Protein AF-A0A9D2IL68-F1 (afdb_monomer)

Sequence (65 aa):
MERQERIAQIRKQLRNGDINRIAKRAGVSREWVSRVLQNRVVSEPVLKAAEAMLAERQSRPSEHS

Secondary structure (DSSP, 8-state):
--HHHHHHHHHHH--TTHHHHHHHHHTS-HHHHHHHHTTSS--HHHHHHHHHHHHHHHH---S--

InterPro domains:
  IPR010982 Lambda repressor-like, DNA-binding domain superfamily [G3DSA:1.10.260.40] (9-53)

Radius of gyration: 12.11 Å; Cα contacts (8 Å, |Δi|>4): 42; chains: 1; bounding box: 30×26×31 Å

Mean predicted aligned error: 5.56 Å

pLDDT: mean 84.06, std 11.56, range [43.19, 92.88]

Nearest PDB structures (foldseek):
  1jft-assembly1_A-2  TM=5.863E-01  e=1.363E-01  Escherichia coli
  1jh9-assembly1_A-2  TM=5.805E-01  e=1.859E-01  Escherichia coli
  1qpz-assembly1_A  TM=5.494E-01  e=1.543E-01  Escherichia coli
  2pue-assembly1_A  TM=5.498E-01  e=1.747E-01  Escherichia coli
  2jcg-assembly1_A-2  TM=5.229E-01  e=4.722E-01  Priestia megaterium

Solvent-accessible surface area (backbone atoms only — not comparable to full-atom values): 3897 Å² total; per-residue (Å²): 131,57,75,65,57,54,39,51,55,52,58,73,71,58,54,94,67,45,55,56,53,30,12,64,72,50,74,48,54,52,65,58,49,50,38,37,65,67,69,76,48,90,51,67,63,49,51,52,37,44,48,54,54,50,49,56,55,64,74,49,67,78,94,76,130

Organism: NCBI:txid2838766

Structure (mmCIF, N/CA/C/O backbone):
data_AF-A0A9D2IL68-F1
#
_entry.id   AF-A0A9D2IL68-F1
#
loop_
_atom_site.group_PDB
_atom_site.id
_atom_site.type_symbol
_atom_site.label_atom_id
_atom_site.label_alt_id
_atom_site.label_comp_id
_atom_site.label_asym_id
_atom_site.label_entity_id
_atom_site.label_seq_id
_atom_site.pdbx_PDB_ins_code
_atom_site.Cartn_x
_atom_site.Cartn_y
_atom_site.Cartn_z
_atom_site.occupancy
_atom_site.B_iso_or_equiv
_atom_site.auth_seq_id
_atom_site.auth_comp_id
_atom_site.auth_asym_id
_atom_site.auth_atom_id
_atom_site.pdbx_PDB_model_num
ATOM 1 N N . MET A 1 1 ? 15.079 10.154 -0.291 1.00 59.31 1 MET A N 1
ATOM 2 C CA . MET A 1 1 ? 14.405 8.935 0.193 1.00 59.31 1 MET A CA 1
ATOM 3 C C . MET A 1 1 ? 14.626 7.842 -0.821 1.00 59.31 1 MET A C 1
ATOM 5 O O . MET A 1 1 ? 14.188 7.977 -1.962 1.00 59.31 1 MET A O 1
ATOM 9 N N . GLU A 1 2 ? 15.323 6.789 -0.425 1.00 78.31 2 GLU A N 1
ATOM 10 C CA . GLU A 1 2 ? 15.434 5.594 -1.245 1.00 78.31 2 GLU A CA 1
ATOM 11 C C . GLU A 1 2 ? 14.073 4.890 -1.339 1.00 78.31 2 GLU A C 1
ATOM 13 O O . GLU A 1 2 ? 13.248 4.914 -0.421 1.00 78.31 2 GLU A O 1
ATOM 18 N N . ARG A 1 3 ? 13.813 4.235 -2.474 1.00 77.06 3 ARG A N 1
ATOM 19 C CA . ARG A 1 3 ? 12.549 3.526 -2.745 1.00 77.06 3 ARG A CA 1
ATOM 20 C C . ARG A 1 3 ? 12.189 2.519 -1.643 1.00 77.06 3 ARG A C 1
ATOM 22 O O . ARG A 1 3 ? 11.009 2.333 -1.348 1.00 77.06 3 ARG A O 1
ATOM 29 N N . GLN A 1 4 ? 13.195 1.896 -1.032 1.00 82.56 4 GLN A N 1
ATOM 30 C CA . GLN A 1 4 ? 13.012 0.938 0.058 1.00 82.56 4 GLN A CA 1
ATOM 31 C C . GLN A 1 4 ? 12.505 1.604 1.340 1.00 82.56 4 GLN A C 1
ATOM 33 O O . GLN A 1 4 ? 11.592 1.078 1.976 1.00 82.56 4 GLN A O 1
ATOM 38 N N . GLU A 1 5 ? 13.025 2.786 1.683 1.00 85.94 5 GLU A N 1
ATOM 39 C CA . GLU A 1 5 ? 12.560 3.561 2.837 1.00 85.94 5 GLU A CA 1
ATOM 40 C C . GLU A 1 5 ? 11.091 3.951 2.676 1.00 85.94 5 GLU A C 1
ATOM 42 O O . GLU A 1 5 ? 10.299 3.796 3.605 1.00 85.94 5 GLU A O 1
ATOM 47 N N . ARG A 1 6 ? 10.701 4.369 1.466 1.00 85.00 6 ARG A N 1
ATOM 48 C CA . ARG A 1 6 ? 9.311 4.714 1.140 1.00 85.00 6 ARG A CA 1
ATOM 49 C C . ARG A 1 6 ? 8.369 3.524 1.335 1.00 85.00 6 ARG A C 1
ATOM 51 O O . ARG A 1 6 ? 7.328 3.656 1.973 1.00 85.00 6 ARG A O 1
ATOM 58 N N . ILE A 1 7 ? 8.742 2.340 0.841 1.00 87.69 7 ILE A N 1
ATOM 59 C CA . ILE A 1 7 ? 7.948 1.113 1.037 1.00 87.69 7 ILE A CA 1
ATOM 60 C C . ILE A 1 7 ? 7.866 0.756 2.524 1.00 87.69 7 ILE A C 1
ATOM 62 O O . ILE A 1 7 ? 6.784 0.426 3.013 1.00 87.69 7 ILE A O 1
ATOM 66 N N . ALA A 1 8 ? 8.976 0.858 3.257 1.00 88.44 8 ALA A N 1
ATOM 67 C CA . ALA A 1 8 ? 9.007 0.588 4.690 1.00 88.44 8 ALA A CA 1
ATOM 68 C C . ALA A 1 8 ? 8.097 1.546 5.478 1.00 88.44 8 ALA A C 1
ATOM 70 O O . ALA A 1 8 ? 7.356 1.099 6.356 1.00 88.44 8 ALA A O 1
ATOM 71 N N . GLN A 1 9 ? 8.099 2.840 5.145 1.00 88.75 9 GLN A N 1
ATOM 72 C CA . GLN A 1 9 ? 7.226 3.843 5.761 1.00 88.75 9 GLN A CA 1
ATOM 73 C C . GLN A 1 9 ? 5.747 3.586 5.481 1.00 88.75 9 GLN A C 1
ATOM 7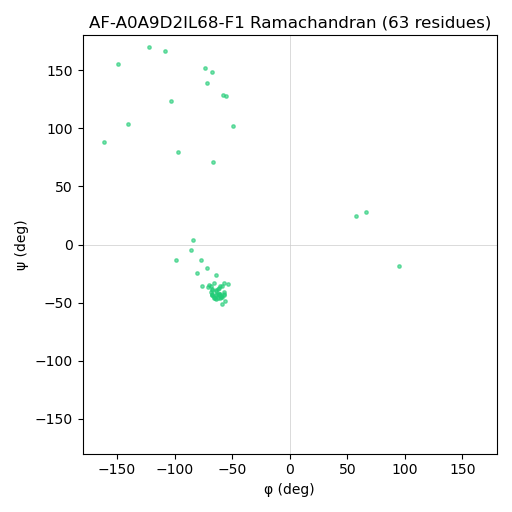5 O O . GLN A 1 9 ? 4.936 3.661 6.405 1.00 88.75 9 GLN A O 1
ATOM 80 N N . ILE A 1 10 ? 5.393 3.245 4.237 1.00 88.44 10 ILE A N 1
ATOM 81 C CA . ILE A 1 10 ? 4.024 2.857 3.884 1.00 88.44 10 ILE A CA 1
ATOM 82 C C . ILE A 1 10 ? 3.627 1.641 4.723 1.00 88.44 10 ILE A C 1
ATOM 84 O O . ILE A 1 10 ? 2.622 1.679 5.427 1.00 88.44 10 ILE A O 1
ATOM 88 N N . ARG A 1 11 ? 4.454 0.588 4.736 1.00 88.06 11 ARG A N 1
ATOM 89 C CA . ARG A 1 11 ? 4.148 -0.674 5.425 1.00 88.06 11 ARG A CA 1
ATOM 90 C C . ARG A 1 11 ? 3.939 -0.506 6.930 1.00 88.06 11 ARG A C 1
ATOM 92 O O . ARG A 1 11 ? 3.071 -1.175 7.476 1.00 88.06 11 ARG A O 1
ATOM 99 N N . LYS A 1 12 ? 4.682 0.395 7.582 1.00 90.25 12 LYS A N 1
ATOM 100 C CA . LYS A 1 12 ? 4.507 0.725 9.009 1.00 90.25 12 LYS A CA 1
ATOM 101 C C . LYS A 1 12 ? 3.151 1.370 9.325 1.00 90.25 12 LYS A C 1
ATOM 103 O O . LYS A 1 12 ? 2.684 1.252 10.450 1.00 90.25 12 LYS A O 1
ATOM 108 N N . GLN A 1 13 ? 2.531 2.047 8.359 1.00 89.38 13 GLN A N 1
ATOM 109 C CA . GLN A 1 13 ? 1.265 2.767 8.548 1.00 89.38 13 GLN A CA 1
ATOM 110 C C . GLN A 1 13 ? 0.032 1.978 8.078 1.00 89.38 13 GLN A C 1
ATOM 112 O O . GLN A 1 13 ? -1.103 2.357 8.389 1.00 89.38 13 GLN A O 1
ATOM 117 N N . LEU A 1 14 ? 0.232 0.892 7.325 1.00 88.44 14 LEU A N 1
ATOM 118 C CA . LEU A 1 14 ? -0.853 0.031 6.860 1.00 88.44 14 LEU A CA 1
ATOM 119 C C . LEU A 1 14 ? -1.444 -0.792 8.008 1.00 88.44 14 LEU A C 1
ATOM 121 O O . LEU A 1 14 ? -0.731 -1.346 8.841 1.00 88.44 14 LEU A O 1
ATOM 125 N N . ARG A 1 15 ? -2.772 -0.914 8.009 1.00 88.25 15 ARG A N 1
ATOM 126 C CA . ARG A 1 15 ? -3.553 -1.741 8.936 1.00 88.25 15 ARG A CA 1
ATOM 127 C C . ARG A 1 15 ? -4.136 -2.962 8.223 1.00 88.25 15 ARG A C 1
ATOM 129 O O . ARG A 1 15 ? -4.202 -3.022 6.992 1.00 88.25 15 ARG A O 1
ATOM 136 N N . ASN A 1 16 ? -4.626 -3.927 9.001 1.00 80.25 16 ASN A N 1
ATOM 137 C CA . ASN A 1 16 ? -5.373 -5.063 8.460 1.00 80.25 16 ASN A CA 1
ATOM 138 C C . ASN A 1 16 ? -6.566 -4.570 7.620 1.00 80.25 16 ASN A C 1
ATOM 140 O O . ASN A 1 16 ? -7.355 -3.740 8.064 1.00 80.25 16 ASN A O 1
ATOM 144 N N . GLY A 1 17 ? -6.671 -5.065 6.383 1.00 86.06 17 GLY A N 1
ATOM 145 C CA . GLY A 1 17 ? -7.697 -4.665 5.411 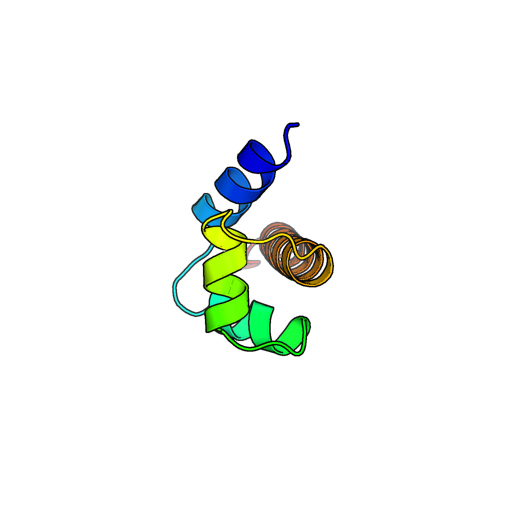1.00 86.06 17 GLY A CA 1
ATOM 146 C C . GLY A 1 17 ? -7.278 -3.563 4.430 1.00 86.06 17 GLY A C 1
ATOM 147 O O . GLY A 1 17 ? -7.865 -3.469 3.349 1.00 86.06 17 GLY A O 1
ATOM 148 N N . ASP A 1 18 ? -6.223 -2.796 4.721 1.00 90.00 18 ASP A N 1
ATOM 149 C CA . ASP A 1 18 ? -5.745 -1.736 3.823 1.00 90.00 18 ASP A CA 1
ATOM 150 C C . ASP A 1 18 ? -5.192 -2.307 2.503 1.00 90.00 18 ASP A C 1
ATOM 152 O O . ASP A 1 18 ? -5.405 -1.729 1.440 1.00 90.00 18 ASP A O 1
ATOM 156 N N . ILE A 1 19 ? -4.584 -3.500 2.532 1.00 90.88 19 ILE A N 1
ATOM 157 C CA . ILE A 1 19 ? -4.103 -4.193 1.323 1.00 90.88 19 ILE A CA 1
ATOM 158 C C . ILE A 1 19 ? -5.241 -4.420 0.317 1.00 90.88 19 ILE A C 1
ATOM 160 O O . ILE A 1 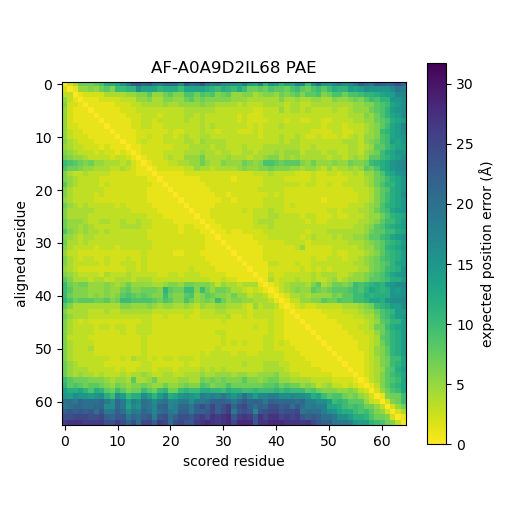19 ? -5.060 -4.179 -0.874 1.00 90.88 19 ILE A O 1
ATOM 164 N N . ASN A 1 20 ? -6.428 -4.830 0.780 1.00 92.69 20 ASN A N 1
ATOM 165 C CA . ASN A 1 20 ? -7.583 -5.034 -0.099 1.00 92.69 20 ASN A CA 1
ATOM 166 C C . ASN A 1 20 ? -8.101 -3.709 -0.675 1.00 92.69 20 ASN A C 1
ATOM 168 O O . ASN A 1 20 ? -8.522 -3.658 -1.830 1.00 92.69 20 ASN A O 1
ATOM 172 N N . ARG A 1 21 ? -8.052 -2.625 0.107 1.00 91.50 21 ARG A N 1
ATOM 173 C CA . ARG A 1 21 ? -8.451 -1.287 -0.357 1.00 91.50 21 ARG A CA 1
ATOM 174 C C . ARG A 1 21 ? -7.493 -0.753 -1.418 1.00 91.50 21 ARG A C 1
ATOM 176 O O . ARG A 1 21 ? -7.950 -0.251 -2.442 1.00 91.50 21 ARG A O 1
ATOM 183 N N . ILE A 1 22 ? -6.188 -0.916 -1.205 1.00 91.94 22 ILE A N 1
ATOM 184 C CA . ILE A 1 22 ? -5.147 -0.546 -2.171 1.00 91.94 22 ILE A CA 1
ATOM 185 C C . ILE A 1 22 ? -5.301 -1.364 -3.451 1.00 91.94 22 ILE A C 1
ATOM 187 O O . ILE A 1 22 ? -5.299 -0.793 -4.535 1.00 91.94 22 ILE A O 1
ATOM 191 N N . ALA A 1 23 ? -5.500 -2.679 -3.327 1.00 92.88 23 ALA A N 1
ATOM 192 C CA . ALA A 1 23 ? -5.730 -3.574 -4.457 1.00 92.88 23 ALA A CA 1
ATOM 193 C C . ALA A 1 23 ? -6.926 -3.114 -5.305 1.00 92.88 23 ALA A C 1
ATOM 195 O O . ALA A 1 23 ? -6.794 -2.939 -6.514 1.00 92.88 23 ALA A O 1
ATOM 196 N N . LYS A 1 24 ? -8.060 -2.806 -4.656 1.00 92.69 24 LYS A N 1
ATOM 197 C CA . LYS A 1 24 ? -9.261 -2.289 -5.326 1.00 92.69 24 LYS A CA 1
ATOM 198 C C . LYS A 1 24 ? -9.014 -0.947 -6.020 1.00 92.69 24 LYS A C 1
ATOM 200 O O . LYS A 1 24 ? -9.455 -0.769 -7.148 1.00 92.69 24 LYS A O 1
ATOM 205 N N . ARG A 1 25 ? -8.305 -0.013 -5.374 1.00 90.44 25 ARG A N 1
ATOM 206 C CA . ARG A 1 25 ? -7.980 1.301 -5.960 1.00 90.44 25 ARG A CA 1
ATOM 207 C C . ARG A 1 25 ? -7.020 1.214 -7.140 1.00 90.44 25 ARG A C 1
ATOM 209 O O . ARG A 1 25 ? -7.170 1.963 -8.093 1.00 90.44 25 ARG A O 1
ATOM 216 N N . ALA A 1 26 ? -6.040 0.323 -7.063 1.00 89.19 26 ALA A N 1
ATOM 217 C CA . ALA A 1 26 ? -5.053 0.129 -8.116 1.00 89.19 26 ALA A CA 1
ATOM 218 C C . ALA A 1 26 ? -5.526 -0.843 -9.215 1.00 89.19 26 ALA A C 1
ATOM 220 O O . ALA A 1 26 ? -4.809 -1.023 -10.193 1.00 89.19 26 ALA A O 1
ATOM 221 N N . GLY A 1 27 ? -6.697 -1.476 -9.064 1.00 92.50 27 GLY A N 1
ATOM 222 C CA . GLY A 1 27 ? -7.225 -2.445 -10.029 1.00 92.50 27 GLY A CA 1
ATOM 223 C C . GLY A 1 27 ? -6.401 -3.734 -10.128 1.00 92.50 27 GLY A C 1
ATOM 224 O O . GLY A 1 27 ? -6.367 -4.362 -11.181 1.00 92.50 27 GLY A O 1
ATOM 225 N N . VAL A 1 28 ? -5.708 -4.124 -9.054 1.00 92.62 28 VAL A N 1
ATOM 226 C CA . VAL A 1 28 ? -4.805 -5.291 -9.022 1.00 92.62 28 VAL A CA 1
ATOM 227 C C . VAL A 1 28 ? -5.220 -6.293 -7.948 1.00 92.62 28 VAL A C 1
ATOM 229 O O . VAL A 1 28 ? -6.047 -6.004 -7.086 1.00 92.62 28 VAL A O 1
ATOM 232 N N . SER A 1 29 ? -4.614 -7.481 -7.955 1.00 92.62 29 SER A N 1
ATOM 233 C CA . SER A 1 29 ? -4.840 -8.479 -6.907 1.00 92.62 29 SER A CA 1
ATOM 234 C C . SER A 1 29 ? -4.149 -8.102 -5.588 1.00 92.62 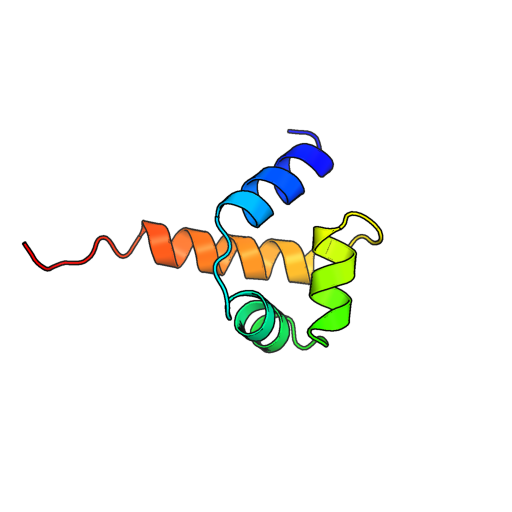29 SER A C 1
ATOM 236 O O . SER A 1 29 ? -3.096 -7.461 -5.561 1.00 92.62 29 SER A O 1
ATOM 238 N N . ARG A 1 30 ? -4.703 -8.565 -4.459 1.00 91.12 30 ARG A N 1
ATOM 239 C CA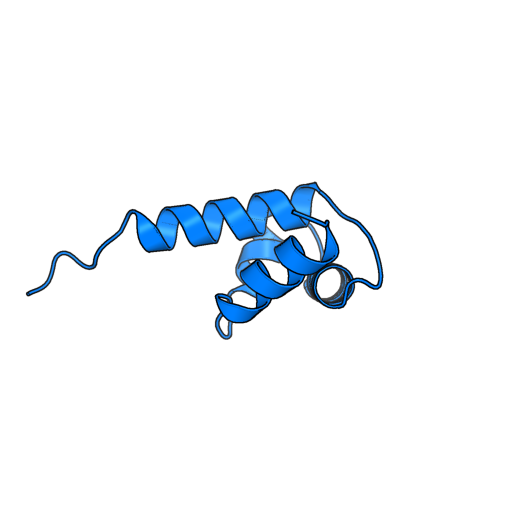 . ARG A 1 30 ? -4.093 -8.393 -3.124 1.00 91.12 30 ARG A CA 1
ATOM 240 C C . ARG A 1 30 ? -2.675 -8.970 -3.034 1.00 91.12 30 ARG A C 1
ATOM 242 O O . ARG A 1 30 ? -1.828 -8.433 -2.325 1.00 91.12 30 ARG A O 1
ATOM 249 N N . GLU A 1 31 ? -2.415 -10.059 -3.758 1.00 91.88 31 GLU A N 1
ATOM 250 C CA . GLU A 1 31 ? -1.099 -10.697 -3.789 1.00 91.88 31 GLU A CA 1
ATOM 251 C C . GLU A 1 31 ? -0.074 -9.809 -4.481 1.00 91.88 31 GLU A C 1
ATOM 253 O O . GLU A 1 31 ? 1.053 -9.687 -4.003 1.00 91.88 31 GLU A O 1
ATOM 258 N N . TRP A 1 32 ? -0.478 -9.130 -5.557 1.00 91.00 32 TRP A N 1
ATOM 259 C CA . TRP A 1 32 ? 0.371 -8.162 -6.238 1.00 91.00 32 TRP A CA 1
ATOM 260 C C . TRP A 1 32 ? 0.786 -7.026 -5.300 1.00 91.00 32 TRP A C 1
ATOM 262 O O . TRP A 1 32 ? 1.969 -6.709 -5.192 1.00 91.00 32 TRP A O 1
ATOM 272 N N . VAL A 1 33 ? -0.166 -6.480 -4.536 1.00 89.88 33 VAL A N 1
ATOM 273 C CA . VAL A 1 33 ? 0.113 -5.457 -3.515 1.00 89.88 33 VAL A CA 1
ATOM 274 C C . VAL A 1 33 ? 1.086 -5.981 -2.456 1.00 89.88 33 VAL A C 1
ATOM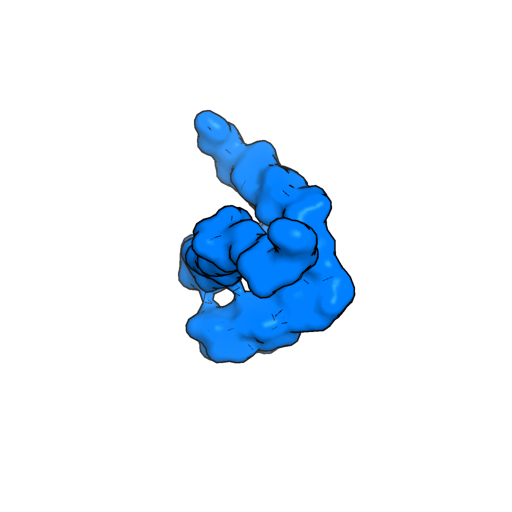 276 O O . VAL A 1 33 ? 2.051 -5.298 -2.122 1.00 89.88 33 VAL A O 1
ATOM 279 N N . SER A 1 34 ? 0.890 -7.211 -1.970 1.00 90.19 34 SER A N 1
ATOM 280 C CA . SER A 1 34 ? 1.804 -7.840 -1.007 1.00 90.19 34 SER A CA 1
ATOM 281 C C . SER A 1 34 ? 3.230 -7.957 -1.555 1.00 90.19 34 SER A C 1
ATOM 283 O O . SER A 1 34 ? 4.183 -7.572 -0.879 1.00 90.19 34 SER A O 1
ATOM 285 N N . ARG A 1 35 ? 3.398 -8.401 -2.808 1.00 91.19 35 ARG A N 1
ATOM 286 C CA . ARG A 1 35 ? 4.720 -8.510 -3.446 1.00 91.19 35 ARG A CA 1
ATOM 287 C C . ARG A 1 35 ? 5.416 -7.150 -3.581 1.00 91.19 35 ARG A C 1
ATOM 289 O O . ARG A 1 35 ? 6.623 -7.066 -3.358 1.00 91.19 35 ARG A O 1
ATOM 296 N N . VAL A 1 36 ? 4.662 -6.091 -3.883 1.00 88.12 36 VAL A N 1
ATOM 297 C CA . VAL A 1 36 ? 5.178 -4.712 -3.955 1.00 88.12 36 VAL A CA 1
ATOM 298 C C . VAL A 1 36 ? 5.605 -4.207 -2.573 1.00 88.12 36 VAL A C 1
ATOM 300 O O . VAL A 1 36 ? 6.689 -3.649 -2.425 1.00 88.12 36 VAL A O 1
ATOM 303 N N . LEU A 1 37 ? 4.809 -4.465 -1.531 1.00 85.81 37 LEU A N 1
ATOM 304 C CA . LEU A 1 37 ? 5.124 -4.078 -0.146 1.00 85.81 37 LEU A CA 1
ATOM 305 C C . LEU A 1 37 ? 6.258 -4.903 0.486 1.00 85.81 37 LEU A C 1
ATOM 307 O O . LEU A 1 37 ? 6.878 -4.479 1.464 1.00 85.81 37 LEU A O 1
ATOM 311 N N . GLN A 1 38 ? 6.535 -6.085 -0.059 1.00 87.69 38 GLN A N 1
ATOM 312 C CA . GLN A 1 38 ? 7.709 -6.892 0.272 1.00 87.69 38 GLN A CA 1
ATOM 313 C C . GLN A 1 38 ? 8.954 -6.481 -0.527 1.00 87.69 38 GLN A C 1
ATOM 315 O O . GLN A 1 38 ? 9.983 -7.135 -0.398 1.00 87.69 38 GLN A O 1
ATOM 320 N N . ASN A 1 39 ? 8.868 -5.429 -1.350 1.00 82.50 39 ASN A N 1
ATOM 321 C CA . ASN A 1 39 ? 9.943 -4.974 -2.231 1.00 82.50 39 ASN A CA 1
ATOM 322 C C . ASN A 1 39 ? 10.440 -6.061 -3.213 1.00 82.50 39 ASN A C 1
ATOM 324 O O . ASN A 1 39 ? 11.569 -6.006 -3.686 1.00 82.50 39 ASN A O 1
ATOM 328 N N . ARG A 1 40 ? 9.602 -7.061 -3.534 1.00 81.38 40 ARG A N 1
ATOM 329 C CA . ARG A 1 40 ? 9.932 -8.113 -4.516 1.00 81.38 40 ARG A CA 1
ATOM 330 C C . ARG A 1 40 ? 9.721 -7.651 -5.958 1.00 81.38 40 ARG A C 1
ATOM 332 O O . ARG A 1 40 ? 10.301 -8.219 -6.872 1.00 81.38 40 ARG A O 1
ATOM 339 N N . VAL A 1 41 ? 8.854 -6.659 -6.157 1.00 81.88 41 VAL A N 1
ATOM 340 C CA . VAL A 1 41 ? 8.510 -6.069 -7.459 1.00 81.88 41 VAL A CA 1
ATOM 341 C C . VAL A 1 41 ? 8.141 -4.601 -7.291 1.00 81.88 41 VAL A C 1
ATOM 343 O O . VAL A 1 41 ? 7.696 -4.167 -6.228 1.00 81.88 41 VAL A O 1
ATOM 346 N N . VAL A 1 42 ? 8.299 -3.835 -8.367 1.00 78.25 42 VAL A N 1
ATOM 347 C CA . VAL A 1 42 ? 8.013 -2.402 -8.406 1.00 78.25 42 VAL A CA 1
ATOM 348 C C . VAL A 1 42 ? 6.689 -2.149 -9.120 1.00 78.25 42 VAL A C 1
ATOM 350 O O . VAL A 1 42 ? 6.517 -2.527 -10.272 1.00 78.25 42 VAL A O 1
ATOM 353 N N . SER A 1 43 ? 5.761 -1.469 -8.443 1.00 84.75 43 SER A N 1
ATOM 354 C CA . SER A 1 43 ? 4.539 -0.943 -9.060 1.00 84.75 43 SER A CA 1
ATOM 355 C C . SER A 1 43 ? 4.228 0.441 -8.502 1.00 84.75 43 SER A C 1
ATOM 357 O O . SER A 1 43 ? 3.765 0.586 -7.370 1.00 84.75 43 SER A O 1
ATOM 359 N N . GLU A 1 44 ? 4.506 1.478 -9.288 1.00 86.00 44 GLU A N 1
ATOM 360 C CA . GLU A 1 44 ? 4.169 2.857 -8.923 1.00 86.00 44 GLU A CA 1
ATOM 361 C C . GLU A 1 44 ? 2.665 3.110 -8.730 1.00 86.00 44 GLU A C 1
ATOM 363 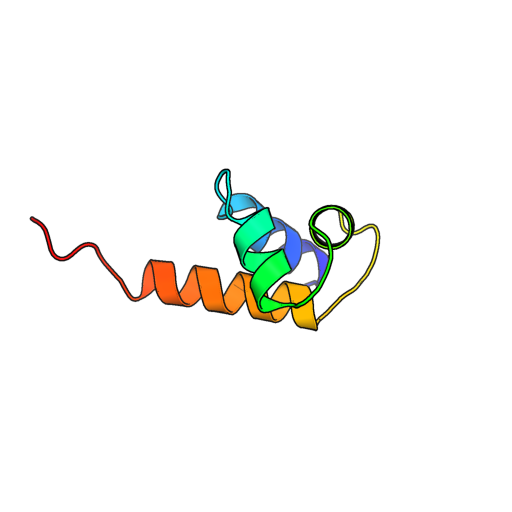O O . GLU A 1 44 ? 2.334 3.829 -7.786 1.00 86.00 44 GLU A O 1
ATOM 368 N N . PRO A 1 45 ? 1.743 2.508 -9.514 1.00 88.62 45 PRO A N 1
ATOM 369 C CA . PRO A 1 45 ? 0.306 2.639 -9.269 1.00 88.62 45 PRO A CA 1
ATOM 370 C C . PRO A 1 45 ? -0.106 2.172 -7.868 1.00 88.62 45 PRO A C 1
ATOM 372 O O . PRO A 1 45 ? -0.890 2.836 -7.193 1.00 88.62 45 PRO A O 1
ATOM 375 N N . VAL A 1 46 ? 0.469 1.059 -7.397 1.00 89.69 46 VAL A N 1
ATOM 376 C CA . VAL A 1 46 ? 0.197 0.516 -6.057 1.00 89.69 46 VAL A CA 1
ATOM 377 C C . VAL A 1 46 ? 0.744 1.439 -4.970 1.00 89.69 46 VAL A C 1
ATOM 379 O O . VAL A 1 46 ? 0.055 1.688 -3.983 1.00 89.69 46 VAL A O 1
ATOM 382 N N . LEU A 1 47 ? 1.955 1.975 -5.155 1.00 89.19 47 LEU A N 1
ATOM 383 C CA . LEU A 1 47 ? 2.557 2.900 -4.192 1.00 89.19 47 LEU A CA 1
ATOM 384 C C . LEU A 1 47 ? 1.769 4.211 -4.101 1.00 89.19 47 LEU A C 1
ATOM 386 O O . LEU A 1 47 ? 1.430 4.620 -2.996 1.00 89.19 47 LEU A O 1
ATOM 390 N N . LYS A 1 48 ? 1.387 4.804 -5.240 1.00 91.00 48 LYS A N 1
ATOM 391 C CA . LYS A 1 48 ? 0.544 6.010 -5.274 1.00 91.00 48 LYS A CA 1
ATOM 392 C C . LYS A 1 48 ? -0.816 5.773 -4.614 1.00 91.00 48 LYS A C 1
ATOM 394 O O . LYS A 1 48 ? -1.273 6.611 -3.845 1.00 91.00 48 LYS A O 1
ATOM 399 N N . ALA A 1 49 ? -1.453 4.628 -4.870 1.00 91.25 49 ALA A N 1
ATOM 400 C CA . ALA A 1 49 ? -2.731 4.287 -4.244 1.00 91.25 49 ALA A CA 1
ATOM 401 C C . ALA A 1 49 ? -2.611 4.117 -2.719 1.00 91.25 49 ALA A C 1
ATOM 403 O O . ALA A 1 49 ? -3.502 4.546 -1.982 1.00 91.25 49 ALA A O 1
ATOM 404 N N . ALA A 1 50 ? -1.516 3.511 -2.248 1.00 90.12 50 ALA A N 1
ATOM 405 C CA . ALA A 1 50 ? -1.228 3.365 -0.826 1.00 90.12 50 ALA A CA 1
ATOM 406 C C . ALA A 1 50 ? -0.973 4.720 -0.154 1.00 90.12 50 ALA A C 1
ATOM 408 O O . ALA A 1 50 ? -1.539 4.991 0.901 1.00 90.12 50 ALA A O 1
ATOM 409 N N . GLU A 1 51 ? -0.182 5.590 -0.777 1.00 90.38 51 GLU A N 1
ATOM 410 C CA . GLU A 1 51 ? 0.095 6.932 -0.259 1.00 90.38 51 GLU A CA 1
ATOM 411 C C . GLU A 1 51 ? -1.139 7.818 -0.233 1.00 90.38 51 GLU A C 1
ATOM 413 O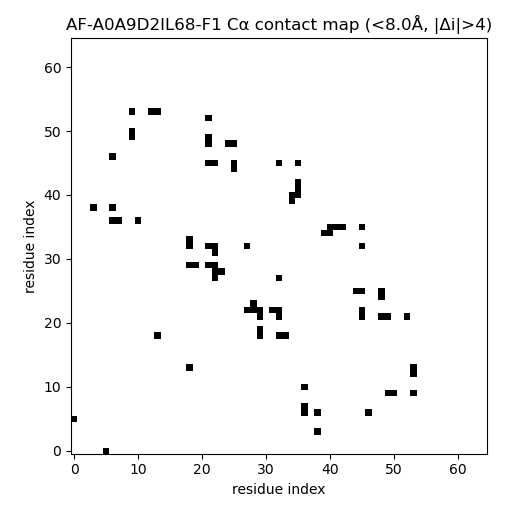 O . GLU A 1 51 ? -1.398 8.437 0.791 1.00 90.38 51 GLU A O 1
ATOM 418 N N . ALA A 1 52 ? -1.931 7.841 -1.308 1.00 91.19 52 ALA A N 1
ATOM 419 C CA . ALA A 1 52 ? -3.172 8.610 -1.348 1.00 91.19 52 ALA A CA 1
ATOM 420 C C . ALA A 1 52 ? -4.110 8.197 -0.204 1.00 91.19 52 ALA A C 1
ATOM 422 O O . ALA A 1 52 ? -4.637 9.043 0.509 1.00 91.19 52 ALA A O 1
ATOM 423 N N . MET A 1 53 ? -4.236 6.888 0.038 1.00 90.62 53 MET A N 1
ATOM 424 C CA . MET A 1 53 ? -5.036 6.354 1.142 1.00 90.62 53 MET A CA 1
ATOM 425 C C . MET A 1 53 ? -4.498 6.762 2.523 1.00 90.62 53 MET A C 1
ATOM 427 O O . MET A 1 53 ? -5.279 7.054 3.429 1.00 90.62 53 MET A O 1
ATOM 431 N N . LEU A 1 54 ? -3.175 6.766 2.708 1.00 89.62 54 LEU A N 1
ATOM 432 C CA . LEU A 1 54 ? -2.547 7.201 3.958 1.00 89.62 54 LEU A CA 1
ATOM 433 C C . LEU A 1 54 ? -2.660 8.717 4.166 1.00 89.62 54 LEU A C 1
ATOM 435 O O . LEU A 1 54 ? -2.876 9.154 5.295 1.00 89.62 54 LEU A O 1
ATOM 439 N N . ALA A 1 55 ? -2.557 9.506 3.096 1.00 89.25 55 ALA A N 1
ATOM 440 C CA . ALA A 1 55 ? -2.753 10.951 3.124 1.00 89.25 55 ALA A CA 1
ATOM 441 C C . ALA A 1 55 ? -4.198 11.299 3.510 1.00 89.25 55 ALA A C 1
ATOM 443 O O . ALA A 1 55 ? -4.409 12.068 4.440 1.00 89.25 55 ALA A O 1
ATOM 444 N N . GLU A 1 56 ? -5.195 10.645 2.905 1.00 87.00 56 GLU A N 1
ATOM 445 C CA . GLU A 1 56 ? -6.607 10.807 3.289 1.00 87.00 56 GLU A CA 1
ATOM 446 C C . GLU A 1 56 ? -6.865 10.436 4.756 1.00 87.00 56 GLU A C 1
ATOM 448 O O . GLU A 1 56 ? -7.688 11.068 5.419 1.00 87.00 56 GLU A O 1
ATOM 453 N N . ARG A 1 57 ? -6.165 9.422 5.286 1.00 84.62 57 ARG A N 1
ATOM 454 C CA . ARG A 1 57 ? -6.278 9.023 6.698 1.00 84.62 57 ARG A CA 1
ATOM 455 C C . ARG A 1 57 ? -5.670 10.062 7.645 1.00 84.62 57 ARG A C 1
ATOM 457 O O . ARG A 1 57 ? -6.193 10.224 8.738 1.00 84.62 57 ARG A O 1
ATOM 464 N N . GLN A 1 58 ? -4.596 10.744 7.252 1.00 79.25 58 GLN A N 1
ATOM 465 C CA . GLN A 1 58 ? -4.010 11.831 8.046 1.00 79.25 58 GLN A CA 1
ATOM 466 C C . GLN A 1 58 ? -4.825 13.127 7.946 1.00 79.25 58 GLN A C 1
ATOM 468 O O . GLN A 1 58 ? -4.962 13.834 8.938 1.00 79.25 58 GLN A O 1
ATOM 473 N N . SER A 1 59 ? -5.406 13.418 6.779 1.00 71.31 59 SER A N 1
ATOM 474 C CA . SER A 1 59 ? -6.249 14.603 6.563 1.00 71.31 59 SER A CA 1
ATOM 475 C C . SER A 1 59 ? -7.661 14.487 7.135 1.00 71.31 59 SER A C 1
ATOM 477 O O . SER A 1 59 ? -8.342 15.501 7.238 1.00 71.31 59 SER A O 1
ATOM 479 N N . ARG A 1 60 ? -8.108 13.290 7.529 1.00 63.88 60 ARG A N 1
ATOM 480 C CA . ARG A 1 60 ? -9.245 13.107 8.438 1.00 63.88 60 ARG A CA 1
ATOM 481 C C . ARG A 1 60 ? -8.712 12.901 9.861 1.00 63.88 60 ARG A C 1
ATOM 483 O O . ARG A 1 60 ? -8.670 11.753 10.313 1.00 63.88 60 ARG A O 1
ATOM 490 N N . PRO A 1 61 ? -8.317 13.963 10.594 1.00 54.72 61 PRO A N 1
ATOM 491 C CA . PRO A 1 61 ? -8.350 13.857 12.039 1.00 54.72 61 PRO A CA 1
ATOM 492 C C . PRO A 1 61 ? -9.803 13.534 12.379 1.00 54.72 61 PRO A C 1
ATOM 494 O O . PRO A 1 61 ? -10.730 14.140 11.849 1.00 54.72 61 PRO A O 1
ATOM 497 N N . SER A 1 62 ? -10.011 12.489 13.163 1.00 55.03 62 SER A N 1
ATOM 498 C CA . SER A 1 62 ? -11.302 12.199 13.764 1.00 55.03 62 SER A CA 1
ATOM 499 C C . SER A 1 62 ? -11.831 13.476 14.424 1.00 55.03 62 SER A C 1
ATOM 501 O O . SER A 1 62 ? -11.363 13.841 15.498 1.00 55.03 62 SER A O 1
ATOM 503 N N . GLU A 1 63 ? -12.778 14.154 13.770 1.00 52.41 63 GLU A N 1
ATOM 504 C CA . GLU A 1 63 ? -13.658 15.154 14.375 1.00 52.41 63 GLU A CA 1
ATOM 505 C C . GLU A 1 63 ? -14.568 14.428 15.365 1.00 52.41 63 GLU A C 1
ATOM 507 O O . GLU 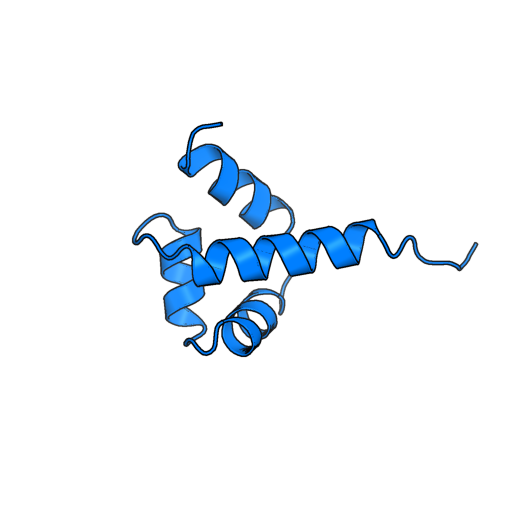A 1 63 ? -15.730 14.177 15.085 1.00 52.41 63 GLU A O 1
ATOM 512 N N . HIS A 1 64 ? -14.001 13.982 16.481 1.00 47.75 64 HIS A N 1
ATOM 513 C CA . HIS A 1 64 ? -14.721 13.591 17.683 1.00 47.75 64 HIS A CA 1
ATOM 514 C C . HIS A 1 64 ? -13.733 13.594 18.846 1.00 47.75 64 HIS A C 1
ATOM 516 O O . HIS A 1 64 ? -13.103 12.578 19.151 1.00 47.75 64 HIS A O 1
ATOM 522 N N . SER A 1 65 ? -13.590 14.754 19.479 1.00 43.19 65 SER A N 1
ATOM 523 C CA . SER A 1 65 ? -13.340 14.923 20.914 1.00 43.19 65 SER A CA 1
ATOM 524 C C . SER A 1 65 ? -13.775 16.328 21.298 1.00 43.19 65 SER A C 1
ATOM 526 O O . SER A 1 65 ? -13.375 17.264 20.572 1.00 43.19 65 SER A O 1
#

Foldseek 3Di:
DDPLVLLVVLVVQDDPPVLVVLCVQLVHDSVVLVCVSVVVDDDPSSSVSSVVVSVVVVVPPPPDD